Protein AF-A0A932WMF4-F1 (afdb_monomer_lite)

Secondary structure (DSSP, 8-state):
----S----HHHHHHHHHHHHHHHTT--SHHHHHHHHHHHHTTTS--S--EEEE-TT--TT--EEEEETT-SS---TTT-TT-

Foldseek 3Di:
DQAADPPDDVVSVVVLVVVLVVVLVPDPDPVVSVVSNCVSCCSHPPDPWDWDKDCPPHDPPDIDTQDIPPDPDHHDCVVCVVD

Radius of gyration: 15.57 Å; chains: 1; bounding box: 38×26×36 Å

pLDDT: mean 84.51, std 12.96, range [32.97, 96.56]

Structure (mmCIF, N/CA/C/O backbone):
data_AF-A0A932WMF4-F1
#
_entry.id   AF-A0A932WMF4-F1
#
loop_
_atom_site.group_PDB
_atom_site.id
_atom_site.type_symbol
_atom_site.label_atom_id
_atom_site.label_alt_id
_atom_site.label_comp_id
_atom_site.label_asym_id
_atom_site.label_entity_id
_atom_site.label_seq_id
_atom_site.pdbx_PDB_ins_code
_atom_site.Cartn_x
_atom_site.Cartn_y
_atom_site.Cartn_z
_atom_site.occupancy
_atom_site.B_iso_or_equiv
_atom_site.auth_seq_id
_atom_site.auth_comp_id
_atom_site.auth_asym_id
_atom_site.auth_atom_id
_atom_site.pdbx_PDB_model_num
ATOM 1 N N . MET A 1 1 ? -7.443 9.738 17.022 1.00 32.97 1 MET A N 1
ATOM 2 C CA . MET A 1 1 ? -7.681 8.426 17.661 1.00 32.97 1 MET A CA 1
ATOM 3 C C . MET A 1 1 ? -7.701 7.381 16.561 1.00 32.97 1 MET A C 1
ATOM 5 O O . MET A 1 1 ? -8.657 7.337 15.804 1.00 32.97 1 MET A O 1
ATOM 9 N N . SER A 1 2 ? -6.602 6.644 16.388 1.00 36.47 2 SER A N 1
ATOM 10 C CA . SER A 1 2 ? -6.496 5.597 15.367 1.00 36.47 2 SER A CA 1
ATOM 11 C C . SER A 1 2 ? -7.178 4.350 15.919 1.00 36.47 2 SER A C 1
ATOM 13 O O . SER A 1 2 ? -6.662 3.742 16.855 1.00 36.47 2 SER A O 1
ATOM 15 N N . SER A 1 3 ? -8.363 4.014 15.418 1.00 41.06 3 SER A N 1
ATOM 16 C CA . SER A 1 3 ? -9.043 2.780 15.797 1.00 41.06 3 SER A CA 1
ATOM 17 C C . SER A 1 3 ? -8.265 1.594 15.232 1.00 41.06 3 SER A C 1
ATOM 19 O O . SER A 1 3 ? -8.113 1.463 14.018 1.00 41.06 3 SER A O 1
ATOM 21 N N . LEU A 1 4 ? -7.764 0.754 16.139 1.00 47.22 4 LEU A N 1
ATOM 22 C CA . LEU A 1 4 ? -7.421 -0.648 15.893 1.00 47.22 4 LEU A CA 1
ATOM 23 C C . LEU A 1 4 ? -8.563 -1.334 15.109 1.00 47.22 4 LEU A C 1
ATOM 25 O O . LEU A 1 4 ? -9.700 -0.848 15.183 1.00 47.22 4 LEU A O 1
ATOM 29 N N . PRO A 1 5 ? -8.329 -2.466 14.409 1.00 52.88 5 PRO A N 1
ATOM 30 C CA . PRO A 1 5 ? -9.466 -3.273 13.970 1.00 52.88 5 PRO A CA 1
ATOM 31 C C . PRO A 1 5 ? -10.361 -3.525 15.184 1.00 52.88 5 PRO A C 1
ATOM 33 O O . PRO A 1 5 ? -9.815 -3.685 16.286 1.00 52.88 5 PRO A O 1
ATOM 36 N N . PRO A 1 6 ? -11.696 -3.564 15.034 1.00 53.78 6 PRO A N 1
ATOM 37 C CA . PRO A 1 6 ? -12.530 -3.963 16.147 1.00 53.78 6 PRO A CA 1
ATOM 38 C C . PRO A 1 6 ? -11.983 -5.298 16.659 1.00 53.78 6 PRO A C 1
ATOM 40 O O . PRO A 1 6 ? -11.907 -6.282 15.921 1.00 53.78 6 PRO A O 1
ATOM 43 N N . GLN A 1 7 ? -11.609 -5.337 17.939 1.00 56.00 7 GLN A N 1
ATOM 44 C CA . GLN A 1 7 ? -11.491 -6.579 18.710 1.00 56.00 7 GLN A CA 1
ATOM 45 C C . GLN A 1 7 ? -12.897 -7.188 18.923 1.00 56.00 7 GLN A C 1
ATOM 47 O O . GLN A 1 7 ? -13.192 -7.738 19.977 1.00 56.00 7 GLN A O 1
ATOM 52 N N . GLY A 1 8 ? -13.790 -6.980 17.957 1.00 63.88 8 GLY A N 1
ATOM 53 C CA . GLY A 1 8 ? -15.195 -7.314 17.975 1.00 63.88 8 GLY A CA 1
A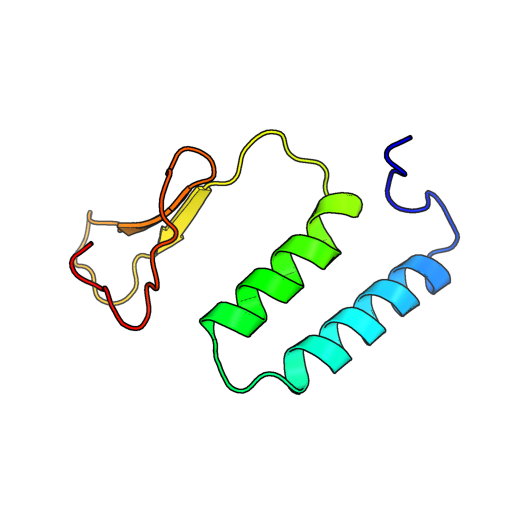TOM 54 C C . GLY A 1 8 ? -15.447 -8.679 17.361 1.00 63.88 8 GLY A C 1
ATOM 55 O O . GLY A 1 8 ? -14.530 -9.364 16.885 1.00 63.88 8 GLY A O 1
ATOM 56 N N . ASP A 1 9 ? -16.719 -9.050 17.420 1.00 83.44 9 ASP A N 1
ATO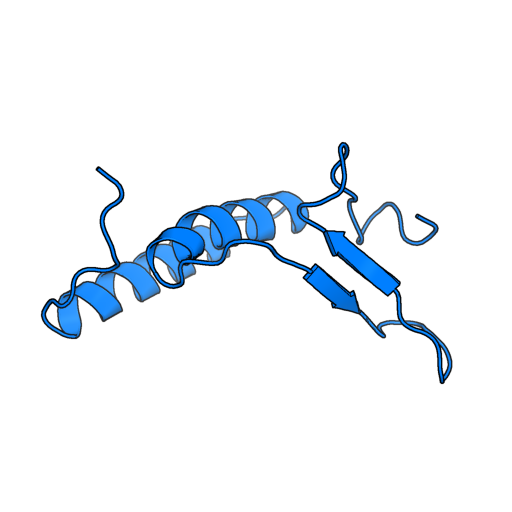M 57 C CA . ASP A 1 9 ? -17.254 -10.334 16.995 1.00 83.44 9 ASP A CA 1
ATOM 58 C C . ASP A 1 9 ? -16.776 -10.686 15.576 1.00 83.44 9 ASP A C 1
ATOM 60 O O . ASP A 1 9 ? -16.612 -9.823 14.705 1.00 83.44 9 ASP A O 1
ATOM 64 N N . TRP A 1 10 ? -16.500 -11.961 15.317 1.00 85.81 10 TRP A N 1
ATOM 65 C CA . TRP A 1 10 ? -15.881 -12.383 14.053 1.00 85.81 10 TRP A CA 1
ATOM 66 C C . TRP A 1 10 ? -16.751 -12.041 12.828 1.00 85.81 10 TRP A C 1
ATOM 68 O O . TRP A 1 10 ? -16.227 -11.898 11.723 1.00 85.81 10 TRP A O 1
ATOM 78 N N . GLN A 1 11 ? -18.054 -11.841 13.031 1.00 90.19 11 GLN A N 1
ATOM 79 C CA . GLN A 1 11 ? -19.051 -11.401 12.062 1.00 90.19 11 GLN A CA 1
ATOM 80 C C . GLN A 1 11 ? -18.766 -9.975 11.586 1.00 90.19 11 GLN A C 1
ATOM 82 O O . GLN A 1 11 ? -18.869 -9.709 10.392 1.00 90.19 11 GLN A O 1
ATOM 87 N N . GLU A 1 12 ? -18.354 -9.069 12.476 1.00 85.19 12 GLU A N 1
ATOM 88 C CA . GLU A 1 12 ? -17.982 -7.698 12.104 1.00 85.19 12 GLU A CA 1
ATOM 89 C C . GLU A 1 12 ? -16.718 -7.710 11.242 1.00 85.19 12 GLU A C 1
ATOM 91 O O . GLU A 1 12 ? -16.651 -7.068 10.193 1.00 85.19 12 GLU A O 1
ATOM 96 N N . ARG A 1 13 ? -15.729 -8.527 11.630 1.00 82.50 13 ARG A N 1
ATOM 97 C CA . ARG A 1 13 ? -14.514 -8.741 10.830 1.00 82.50 13 ARG A CA 1
ATOM 98 C C . ARG A 1 13 ? -14.844 -9.348 9.465 1.00 82.50 13 ARG A C 1
ATOM 100 O O . ARG A 1 13 ? -14.281 -8.917 8.459 1.00 82.50 13 ARG A O 1
ATOM 107 N N . LEU A 1 14 ? -15.761 -10.315 9.411 1.00 88.44 14 LEU A N 1
ATOM 108 C CA . LEU A 1 14 ? -16.217 -10.925 8.164 1.00 88.44 14 LEU A CA 1
ATOM 109 C C . LEU A 1 14 ? -16.941 -9.911 7.271 1.00 88.44 14 LEU A C 1
ATOM 111 O O . LEU A 1 14 ? -16.671 -9.876 6.072 1.00 88.44 14 LEU A O 1
ATOM 115 N N . ALA A 1 15 ? -17.804 -9.063 7.834 1.00 89.56 15 ALA A N 1
ATOM 116 C CA . ALA A 1 15 ? -18.496 -8.014 7.091 1.00 89.56 15 ALA A CA 1
ATOM 117 C C . ALA A 1 15 ? -17.497 -7.057 6.419 1.00 89.56 15 ALA A C 1
ATOM 119 O O . ALA A 1 15 ? -17.588 -6.820 5.213 1.00 89.56 15 ALA A O 1
ATOM 120 N N . VAL A 1 16 ? -16.471 -6.611 7.156 1.00 85.75 16 VAL A N 1
ATOM 121 C CA . VAL A 1 16 ? -15.392 -5.768 6.609 1.00 85.75 16 VAL A CA 1
ATOM 122 C C . VAL A 1 16 ? -14.654 -6.463 5.460 1.00 85.75 16 VAL A C 1
ATOM 124 O O . VAL A 1 16 ? -14.373 -5.836 4.434 1.00 85.75 16 VAL A O 1
ATOM 127 N N . ILE A 1 17 ? -14.351 -7.758 5.597 1.00 85.94 17 ILE A N 1
ATOM 128 C CA . ILE A 1 17 ? -13.689 -8.540 4.542 1.00 85.94 17 ILE A CA 1
ATOM 129 C C . ILE A 1 17 ? -14.583 -8.640 3.299 1.00 85.94 17 ILE A C 1
ATOM 131 O O . ILE A 1 17 ? -14.115 -8.371 2.192 1.00 85.94 17 ILE A O 1
ATOM 135 N N . VAL A 1 18 ? -15.861 -8.991 3.462 1.00 91.94 18 VAL A N 1
ATOM 136 C CA . VAL A 1 18 ? -16.815 -9.148 2.352 1.00 91.94 18 VAL A CA 1
ATOM 137 C C . VAL A 1 18 ? -16.991 -7.839 1.588 1.00 91.94 18 VAL A C 1
ATOM 139 O O . VAL A 1 18 ? -16.913 -7.835 0.358 1.00 91.94 18 VAL A O 1
ATOM 142 N N . ASP A 1 19 ? -17.177 -6.724 2.291 1.00 90.94 19 ASP A N 1
ATOM 143 C CA . ASP A 1 19 ? -17.346 -5.423 1.646 1.00 90.94 19 ASP A CA 1
ATOM 144 C C . ASP A 1 19 ? -16.069 -4.961 0.943 1.00 90.94 19 ASP A C 1
ATOM 146 O O . ASP A 1 19 ? -16.136 -4.418 -0.161 1.00 90.94 19 ASP A O 1
ATOM 150 N N . THR A 1 20 ? -14.900 -5.252 1.519 1.00 87.56 20 THR A N 1
ATOM 151 C CA . THR A 1 20 ? -13.611 -5.008 0.860 1.00 87.56 20 THR A CA 1
ATOM 152 C C . THR A 1 20 ? -13.495 -5.804 -0.442 1.00 87.56 20 THR A C 1
ATOM 154 O O . THR A 1 20 ? -13.139 -5.238 -1.473 1.00 87.56 20 THR A O 1
ATOM 157 N N . MET A 1 21 ? -13.849 -7.093 -0.442 1.00 89.62 21 MET A N 1
ATOM 158 C CA . MET A 1 21 ? -13.780 -7.931 -1.647 1.00 89.62 21 MET A CA 1
ATOM 159 C C . MET A 1 21 ? -14.789 -7.502 -2.722 1.00 89.62 21 MET A C 1
ATOM 161 O O . MET A 1 21 ? -14.457 -7.493 -3.909 1.00 89.62 21 MET A O 1
ATOM 165 N N . ARG A 1 22 ? -16.003 -7.090 -2.328 1.00 91.50 22 ARG A N 1
ATOM 166 C CA . ARG A 1 22 ? -16.999 -6.524 -3.255 1.00 91.50 22 ARG A CA 1
ATOM 167 C C . ARG A 1 22 ? -16.489 -5.256 -3.926 1.00 91.50 22 ARG A C 1
ATOM 169 O O . ARG A 1 22 ? -16.633 -5.121 -5.137 1.00 91.50 22 ARG A O 1
ATOM 176 N N . ASP A 1 23 ? -15.888 -4.350 -3.165 1.00 87.88 23 ASP A N 1
ATOM 177 C CA . ASP A 1 23 ? -15.309 -3.116 -3.697 1.00 87.88 23 ASP A CA 1
ATOM 178 C C . ASP A 1 23 ? -14.173 -3.407 -4.687 1.00 87.88 23 ASP A C 1
ATOM 180 O O . ASP A 1 23 ? -14.210 -2.963 -5.834 1.00 87.88 23 ASP A O 1
ATOM 184 N N . MET A 1 24 ? -13.229 -4.271 -4.296 1.00 87.38 24 MET A N 1
ATOM 185 C CA . MET A 1 24 ? -12.123 -4.698 -5.159 1.00 87.38 24 MET A CA 1
ATOM 186 C C . MET A 1 24 ? -12.602 -5.273 -6.493 1.00 87.38 24 MET A C 1
ATOM 188 O O . MET A 1 24 ? -12.011 -4.976 -7.529 1.00 87.38 24 MET A O 1
ATOM 192 N N . SER A 1 25 ? -13.684 -6.059 -6.479 1.00 89.25 25 SER A N 1
ATOM 193 C CA . SER A 1 25 ? -14.233 -6.691 -7.686 1.00 89.25 25 SER A CA 1
ATOM 194 C C . SER A 1 25 ? -14.784 -5.702 -8.723 1.00 89.25 25 SER A C 1
ATOM 196 O O . SER A 1 25 ? -14.966 -6.075 -9.879 1.00 89.25 25 SER A O 1
ATOM 198 N N . ARG A 1 26 ? -15.041 -4.445 -8.333 1.00 91.19 26 ARG A N 1
ATOM 199 C CA . ARG A 1 26 ? -15.575 -3.396 -9.218 1.00 91.19 26 ARG A CA 1
ATOM 200 C C . ARG A 1 26 ? -14.488 -2.577 -9.907 1.00 91.19 26 ARG A C 1
ATOM 202 O O . ARG A 1 26 ? -14.780 -1.877 -10.874 1.00 91.19 26 ARG A O 1
ATOM 209 N N . HIS A 1 27 ? -13.251 -2.631 -9.422 1.00 90.44 27 HIS A N 1
ATOM 210 C CA . HIS A 1 27 ? -12.154 -1.896 -10.036 1.00 90.44 27 HIS A CA 1
ATOM 211 C C . HIS A 1 27 ? -11.672 -2.577 -11.320 1.00 90.44 27 HIS A C 1
ATOM 213 O O . HIS A 1 27 ? -11.430 -3.780 -11.355 1.00 90.44 27 HIS A O 1
ATOM 219 N N . THR A 1 28 ? -11.452 -1.776 -12.361 1.00 91.06 28 THR A N 1
ATOM 220 C CA . THR A 1 28 ? -10.880 -2.221 -13.643 1.00 91.06 28 THR A CA 1
ATOM 221 C C . THR A 1 28 ? -9.420 -1.800 -13.821 1.00 91.06 28 THR A C 1
ATOM 223 O O . THR A 1 28 ? -8.688 -2.442 -14.571 1.00 91.06 28 THR A O 1
ATOM 226 N N . ASP A 1 29 ? -8.965 -0.763 -13.105 1.00 92.69 29 ASP A N 1
ATOM 227 C CA . ASP A 1 29 ? -7.559 -0.354 -13.067 1.00 92.69 29 ASP A CA 1
ATOM 228 C C . ASP A 1 29 ? -6.815 -1.049 -11.903 1.00 92.69 29 ASP A C 1
ATOM 230 O O . ASP A 1 29 ? -7.155 -0.831 -10.733 1.00 92.69 29 ASP A O 1
ATOM 234 N N . PRO A 1 30 ? -5.776 -1.863 -12.182 1.00 89.00 30 PRO A N 1
ATOM 235 C CA . PRO A 1 30 ? -5.052 -2.601 -11.145 1.00 89.00 30 PRO A CA 1
ATOM 236 C C . PRO A 1 30 ? -4.337 -1.715 -10.115 1.00 89.00 30 PRO A C 1
ATOM 238 O O . PRO A 1 30 ? -4.192 -2.116 -8.958 1.00 89.00 30 PRO A O 1
ATOM 241 N N . GLN A 1 31 ? -3.881 -0.518 -10.506 1.00 89.31 31 GLN A N 1
ATOM 242 C CA . GLN A 1 31 ? -3.193 0.391 -9.586 1.00 89.31 31 GLN A CA 1
ATOM 243 C C . GLN A 1 31 ? -4.185 0.987 -8.587 1.00 89.31 31 GLN A C 1
ATOM 245 O O . GLN A 1 31 ? -3.897 1.001 -7.390 1.00 89.31 31 GLN A O 1
ATOM 250 N N . GLN A 1 32 ? -5.351 1.430 -9.061 1.00 90.31 32 GLN A N 1
ATOM 251 C CA . GLN A 1 32 ? -6.435 1.917 -8.211 1.00 90.31 32 GLN A CA 1
ATOM 252 C C . GLN A 1 32 ? -6.923 0.824 -7.259 1.00 90.31 32 GLN A C 1
ATOM 254 O O . GLN A 1 32 ? -7.012 1.069 -6.058 1.00 90.31 32 GLN A O 1
ATOM 259 N N . MET A 1 33 ? -7.135 -0.396 -7.764 1.00 91.31 33 MET A N 1
ATOM 260 C CA . MET A 1 33 ? -7.576 -1.531 -6.948 1.00 91.31 33 MET A CA 1
ATOM 261 C C . MET A 1 33 ? -6.624 -1.817 -5.775 1.00 91.31 33 MET A C 1
ATOM 263 O O . MET A 1 33 ? -7.060 -1.936 -4.630 1.00 91.31 33 MET A O 1
ATOM 267 N N . VAL A 1 34 ? -5.310 -1.878 -6.023 1.00 87.75 34 VAL A N 1
ATOM 268 C CA . VAL A 1 34 ? -4.325 -2.146 -4.958 1.00 87.75 34 VAL A CA 1
ATOM 269 C C . VAL A 1 34 ? -4.205 -0.989 -3.963 1.00 87.75 34 VAL A C 1
ATOM 271 O O . VAL A 1 34 ? -3.954 -1.232 -2.779 1.00 87.75 34 VAL A O 1
ATOM 274 N N . ARG A 1 35 ? -4.379 0.261 -4.410 1.00 86.75 35 ARG A N 1
ATOM 275 C CA . ARG A 1 35 ? -4.412 1.423 -3.508 1.00 86.75 35 ARG A CA 1
ATOM 276 C C . ARG A 1 35 ? -5.606 1.349 -2.560 1.00 86.75 35 ARG A C 1
ATOM 278 O O . ARG A 1 35 ? -5.388 1.352 -1.350 1.00 86.75 35 ARG A O 1
ATOM 285 N N . ALA A 1 36 ? -6.810 1.156 -3.101 1.00 87.50 36 ALA A N 1
ATOM 286 C CA . ALA A 1 36 ? -8.038 1.022 -2.318 1.00 87.50 36 ALA A CA 1
ATOM 287 C C . ALA A 1 36 ? -7.957 -0.141 -1.311 1.00 87.50 36 ALA A C 1
ATOM 289 O O . ALA A 1 36 ? -8.300 0.010 -0.139 1.00 87.50 36 ALA A O 1
ATOM 290 N N . TYR A 1 37 ? -7.411 -1.289 -1.728 1.00 86.81 37 TYR A N 1
ATOM 291 C CA . TYR A 1 37 ? -7.159 -2.412 -0.822 1.00 86.81 37 TYR A CA 1
ATOM 292 C C . TYR A 1 37 ? -6.202 -2.041 0.321 1.00 86.81 37 TYR A C 1
ATOM 294 O O . TYR A 1 37 ? -6.474 -2.333 1.484 1.00 86.81 37 TYR A O 1
ATOM 302 N N . GLY A 1 38 ? -5.082 -1.379 0.010 1.00 84.62 38 GLY A N 1
ATOM 303 C CA . GLY A 1 38 ? -4.102 -0.963 1.014 1.00 84.62 38 GLY A CA 1
ATOM 304 C C . GLY A 1 38 ? -4.695 -0.025 2.067 1.00 84.62 38 GLY A C 1
ATOM 305 O O . GLY A 1 38 ? -4.448 -0.214 3.257 1.00 84.62 38 GLY A O 1
ATOM 306 N N . GLU A 1 39 ? -5.507 0.941 1.643 1.00 84.50 39 GLU A N 1
ATOM 307 C CA . GLU A 1 39 ? -6.196 1.878 2.538 1.00 84.50 39 GLU A CA 1
ATOM 308 C C . GLU A 1 39 ? -7.168 1.160 3.486 1.00 84.50 39 GLU A C 1
ATOM 310 O O . GLU A 1 39 ? -7.165 1.437 4.683 1.00 84.50 39 GLU A O 1
ATOM 315 N N . ARG A 1 40 ? -7.932 0.177 2.990 1.00 83.31 40 ARG A N 1
ATOM 316 C CA . ARG A 1 40 ? -8.901 -0.594 3.794 1.00 83.31 40 ARG A CA 1
ATOM 317 C C . ARG A 1 40 ? -8.254 -1.587 4.764 1.00 83.31 40 ARG A C 1
ATOM 319 O O . ARG A 1 40 ? -8.793 -1.837 5.838 1.00 83.31 40 ARG A O 1
ATOM 326 N N . ILE A 1 41 ? -7.108 -2.161 4.401 1.00 81.19 41 ILE A N 1
ATOM 327 C CA . ILE A 1 41 ? -6.411 -3.173 5.214 1.00 81.19 41 ILE A CA 1
ATOM 328 C C . ILE A 1 41 ? -5.493 -2.556 6.268 1.00 81.19 41 ILE A C 1
ATOM 330 O O . ILE A 1 41 ? -5.262 -3.176 7.305 1.00 81.19 41 ILE A O 1
ATOM 334 N N . THR A 1 42 ? -4.983 -1.343 6.048 1.00 82.56 42 THR A N 1
ATOM 335 C CA . THR A 1 42 ? -4.060 -0.679 6.987 1.00 82.56 42 THR A CA 1
ATOM 336 C C . THR A 1 42 ? -4.627 -0.556 8.410 1.00 82.56 42 THR A C 1
ATOM 338 O O . THR A 1 42 ? -3.896 -0.882 9.346 1.00 82.56 42 THR A O 1
ATOM 341 N N . PRO A 1 43 ? -5.907 -0.182 8.619 1.00 79.56 43 PRO A N 1
ATOM 342 C CA . PRO A 1 43 ? -6.510 -0.191 9.949 1.00 79.56 43 PRO A CA 1
ATOM 343 C C . PRO A 1 43 ? -6.568 -1.584 10.574 1.00 79.56 43 PRO A C 1
ATOM 345 O O . PRO A 1 43 ? -6.483 -1.687 11.789 1.00 79.56 43 PRO A O 1
ATOM 348 N N . LEU A 1 44 ? -6.694 -2.647 9.767 1.00 77.19 44 LEU A N 1
ATOM 349 C CA . LEU A 1 44 ? -6.771 -4.029 10.251 1.00 77.19 44 LEU A CA 1
ATOM 350 C C . LEU A 1 44 ? -5.407 -4.609 10.629 1.00 77.19 44 LEU A C 1
ATOM 352 O O . LEU A 1 44 ? -5.316 -5.441 11.528 1.00 77.19 44 LEU A O 1
ATOM 356 N N . PHE A 1 45 ? -4.353 -4.167 9.948 1.00 78.56 45 PHE A N 1
ATOM 357 C CA . PHE A 1 45 ? -2.980 -4.603 10.181 1.00 78.56 45 PHE A CA 1
ATOM 358 C C . PHE A 1 45 ? -2.063 -3.380 10.255 1.00 78.56 45 PHE A C 1
ATOM 360 O O . PHE A 1 45 ? -1.410 -3.034 9.259 1.00 78.56 45 PHE A O 1
ATOM 367 N N . PRO A 1 46 ? -2.007 -2.710 11.421 1.00 79.06 46 PRO A N 1
ATOM 368 C CA . PRO A 1 46 ? -1.178 -1.530 11.600 1.00 79.06 46 PRO A CA 1
ATOM 369 C C . PRO A 1 46 ? 0.293 -1.868 11.350 1.00 79.06 46 PRO A C 1
ATOM 371 O O . PRO A 1 46 ? 0.846 -2.785 11.955 1.00 79.06 46 PRO A O 1
ATOM 374 N N . HIS A 1 47 ? 0.937 -1.121 10.459 1.00 83.06 47 HIS A N 1
ATOM 375 C CA . HIS A 1 47 ? 2.350 -1.283 10.138 1.00 83.06 47 HIS A CA 1
ATOM 376 C C . HIS A 1 47 ? 3.015 0.086 9.985 1.00 83.06 47 HIS A C 1
ATOM 378 O O . HIS A 1 47 ? 2.426 1.019 9.447 1.00 83.06 47 HIS A O 1
ATOM 384 N N . ALA A 1 48 ? 4.262 0.212 10.446 1.00 86.19 48 ALA A N 1
ATOM 385 C CA . ALA A 1 48 ? 5.006 1.469 10.347 1.00 86.19 48 ALA A CA 1
ATOM 386 C C . A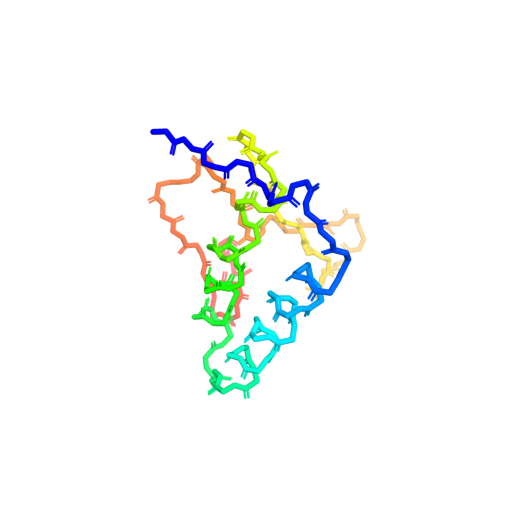LA A 1 48 ? 5.487 1.758 8.913 1.00 86.19 48 ALA A C 1
ATOM 388 O O . ALA A 1 48 ? 5.581 2.913 8.494 1.00 86.19 48 ALA A O 1
ATOM 389 N N . ARG A 1 49 ? 5.831 0.702 8.165 1.00 88.31 49 ARG A N 1
ATOM 390 C CA . ARG A 1 49 ? 6.378 0.760 6.804 1.00 88.31 49 ARG A CA 1
ATOM 391 C C . ARG A 1 49 ? 5.884 -0.429 5.986 1.00 88.31 49 ARG A C 1
ATOM 393 O O . ARG A 1 49 ? 5.592 -1.484 6.543 1.00 88.31 49 ARG A O 1
ATOM 400 N N . ARG A 1 50 ? 5.818 -0.257 4.664 1.00 87.94 50 ARG A N 1
ATOM 401 C CA . ARG A 1 50 ? 5.400 -1.288 3.705 1.00 87.94 50 ARG A CA 1
ATOM 402 C C . ARG A 1 50 ? 6.398 -1.374 2.560 1.00 87.94 50 ARG A C 1
ATOM 404 O O . ARG A 1 50 ? 6.738 -0.355 1.964 1.00 87.94 50 ARG A O 1
ATOM 411 N N . LEU A 1 51 ? 6.793 -2.602 2.236 1.00 91.94 51 LEU A N 1
ATOM 412 C CA . LEU A 1 51 ? 7.620 -2.955 1.086 1.00 91.94 51 LEU A CA 1
ATOM 413 C C . LEU A 1 51 ? 6.922 -4.082 0.319 1.00 91.94 51 LEU A C 1
ATOM 415 O O . LEU A 1 51 ? 6.481 -5.059 0.920 1.00 91.94 51 LEU A O 1
ATOM 419 N N . SER A 1 52 ? 6.800 -3.952 -0.999 1.00 90.75 52 SER A N 1
ATOM 420 C CA . SER A 1 52 ? 6.256 -5.010 -1.860 1.00 90.75 52 SER A CA 1
ATOM 421 C C . SER A 1 52 ? 7.287 -5.419 -2.899 1.00 90.75 52 SER A C 1
ATOM 423 O O . SER A 1 52 ? 7.904 -4.557 -3.523 1.00 90.75 52 SER A O 1
ATOM 425 N N . LEU A 1 53 ? 7.453 -6.727 -3.091 1.00 93.31 53 LEU A N 1
ATOM 426 C CA . LEU A 1 53 ? 8.451 -7.315 -3.981 1.00 93.31 53 LEU A CA 1
ATOM 427 C C . LEU A 1 53 ? 7.773 -8.178 -5.048 1.00 93.31 53 LEU A C 1
ATOM 429 O O . LEU A 1 53 ? 6.767 -8.835 -4.786 1.00 93.31 53 LEU A O 1
ATOM 433 N N . SER A 1 54 ? 8.357 -8.217 -6.241 1.00 90.75 54 SER A N 1
ATOM 434 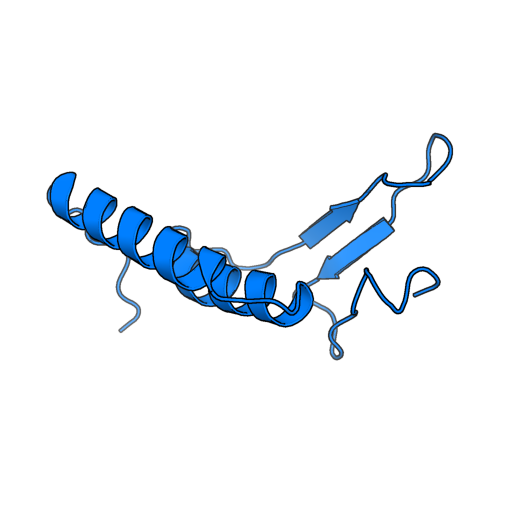C CA . SER A 1 54 ? 7.932 -9.076 -7.341 1.00 90.75 54 SER A CA 1
ATOM 435 C C . SER A 1 54 ? 9.129 -9.776 -7.972 1.00 90.75 54 SER A C 1
ATOM 437 O O . SER A 1 54 ? 10.174 -9.168 -8.188 1.00 90.75 54 SER A O 1
ATOM 439 N N . ARG A 1 55 ? 8.941 -11.050 -8.325 1.00 94.50 55 ARG A N 1
ATOM 440 C CA . ARG A 1 55 ? 9.850 -11.833 -9.183 1.00 94.50 55 ARG A CA 1
ATOM 441 C C . ARG A 1 55 ? 9.262 -12.091 -10.573 1.00 94.50 55 ARG A C 1
ATOM 443 O O . ARG A 1 55 ? 9.786 -12.882 -11.345 1.00 94.50 55 ARG A O 1
ATOM 450 N N . ARG A 1 56 ? 8.115 -11.479 -10.890 1.00 90.06 56 ARG A N 1
ATOM 451 C CA . ARG A 1 56 ? 7.409 -11.731 -12.150 1.00 90.06 56 ARG A CA 1
ATOM 452 C C . ARG A 1 56 ? 8.240 -11.218 -13.327 1.00 90.06 56 ARG A C 1
ATOM 454 O O . ARG A 1 56 ? 8.470 -10.013 -13.419 1.00 90.06 56 ARG A O 1
ATOM 461 N N . GLY A 1 57 ? 8.606 -12.124 -14.233 1.00 90.12 57 GLY A N 1
ATOM 462 C CA . GLY A 1 57 ? 9.379 -11.803 -15.435 1.00 90.12 57 GLY A CA 1
ATOM 463 C C . GLY A 1 57 ? 10.817 -11.369 -15.141 1.00 90.12 57 GLY A C 1
ATOM 464 O O . GLY A 1 57 ? 11.311 -10.478 -15.821 1.00 90.12 57 GLY A O 1
ATOM 465 N N . LEU A 1 58 ? 11.437 -11.925 -14.096 1.00 92.62 58 LEU A N 1
ATOM 466 C CA . LEU A 1 58 ? 12.834 -11.688 -13.732 1.00 92.62 58 LEU A CA 1
ATOM 467 C C . LEU A 1 58 ? 13.576 -13.020 -13.637 1.00 92.62 58 LEU A C 1
ATOM 469 O O . LEU A 1 58 ? 13.016 -13.993 -13.123 1.00 92.62 58 LEU A O 1
ATOM 473 N N . ASP A 1 59 ? 14.828 -13.036 -14.087 1.00 96.56 59 ASP A N 1
ATOM 474 C CA . ASP A 1 59 ? 15.709 -14.191 -13.942 1.00 96.56 59 ASP A CA 1
ATOM 475 C C . ASP A 1 59 ? 16.247 -14.282 -12.515 1.00 96.56 59 ASP A C 1
ATOM 477 O O . ASP A 1 59 ? 16.410 -13.285 -11.810 1.00 96.56 59 ASP A O 1
ATOM 481 N N . ILE A 1 60 ? 16.543 -15.496 -12.066 1.00 93.56 60 ILE A N 1
ATOM 482 C CA . ILE A 1 60 ? 17.188 -15.711 -10.769 1.00 93.56 60 ILE A CA 1
ATOM 483 C C . ILE A 1 60 ? 18.592 -15.070 -10.809 1.00 93.56 60 ILE A C 1
ATOM 485 O O . ILE A 1 60 ? 19.297 -15.263 -11.798 1.00 93.56 60 ILE A O 1
ATOM 489 N N . PRO A 1 61 ? 19.036 -14.334 -9.763 1.00 95.25 61 PRO A N 1
ATOM 490 C CA . PRO A 1 61 ? 18.424 -14.149 -8.436 1.00 95.25 61 PRO A CA 1
ATOM 491 C C . PRO A 1 61 ? 17.634 -12.835 -8.267 1.00 95.25 61 PRO A C 1
ATOM 493 O O . PRO A 1 61 ? 17.441 -12.359 -7.147 1.00 95.25 61 PRO A O 1
ATOM 496 N N . GLN A 1 62 ? 17.206 -12.208 -9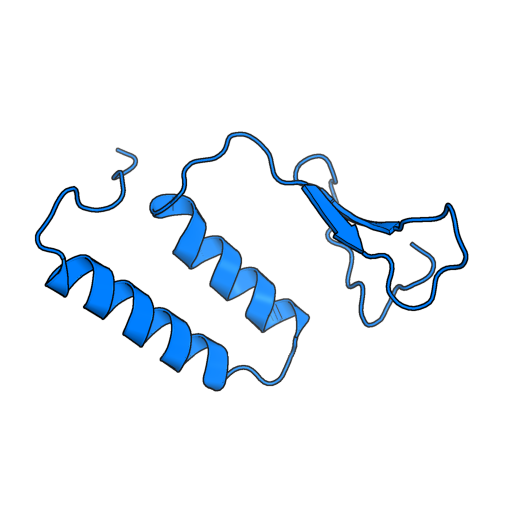.358 1.00 95.62 62 GLN A N 1
ATOM 497 C CA . GLN A 1 62 ? 16.684 -10.848 -9.344 1.00 95.62 62 GLN A CA 1
ATOM 498 C C . GLN A 1 62 ? 15.272 -10.751 -8.747 1.00 95.62 62 GLN A C 1
ATOM 500 O O . GLN A 1 62 ? 14.417 -11.630 -8.885 1.00 95.62 62 GLN A O 1
ATOM 505 N N . TYR A 1 63 ? 15.010 -9.613 -8.110 1.00 94.56 63 TYR A N 1
ATOM 506 C CA . TYR A 1 63 ? 13.689 -9.191 -7.661 1.00 94.56 63 TYR A CA 1
ATOM 507 C C . TYR A 1 63 ? 13.529 -7.690 -7.901 1.00 94.56 63 TYR A C 1
ATOM 509 O O . TYR A 1 63 ? 14.502 -6.941 -7.933 1.00 94.56 63 TYR A O 1
ATOM 517 N N . ARG A 1 64 ? 12.283 -7.245 -8.052 1.00 92.69 64 ARG A N 1
ATOM 518 C CA . ARG A 1 64 ? 11.927 -5.832 -8.192 1.00 92.69 64 ARG A CA 1
ATOM 519 C C . ARG A 1 64 ? 11.099 -5.403 -6.995 1.00 92.69 64 ARG A C 1
ATOM 521 O O . ARG A 1 64 ? 10.102 -6.050 -6.671 1.00 92.69 64 ARG A O 1
ATOM 528 N N . ILE A 1 65 ? 11.487 -4.301 -6.364 1.00 93.25 65 ILE A N 1
ATOM 529 C CA . ILE A 1 65 ? 10.623 -3.608 -5.409 1.00 93.25 65 ILE A CA 1
ATOM 530 C C . ILE A 1 65 ? 9.542 -2.910 -6.230 1.00 93.25 65 ILE A C 1
ATOM 532 O O . ILE A 1 65 ? 9.856 -2.130 -7.115 1.00 93.25 65 ILE A O 1
ATOM 536 N N . THR A 1 66 ? 8.272 -3.208 -5.979 1.00 91.75 66 THR A N 1
ATOM 537 C CA . THR A 1 66 ? 7.153 -2.597 -6.715 1.00 91.75 66 THR A CA 1
ATOM 538 C C . THR A 1 66 ? 6.473 -1.485 -5.932 1.00 91.75 66 THR A C 1
ATOM 540 O O . THR A 1 66 ? 5.695 -0.736 -6.513 1.00 91.75 66 THR A O 1
ATOM 543 N N . ARG A 1 67 ? 6.699 -1.417 -4.612 1.00 90.50 67 ARG A N 1
ATOM 544 C CA . ARG A 1 67 ? 6.180 -0.376 -3.712 1.00 90.50 67 ARG A CA 1
ATOM 545 C C . ARG A 1 67 ? 7.098 -0.220 -2.507 1.00 90.50 67 ARG A C 1
ATOM 547 O O . ARG A 1 67 ? 7.528 -1.230 -1.949 1.00 90.50 67 ARG A O 1
ATOM 554 N N . SER A 1 68 ? 7.283 1.013 -2.050 1.00 91.56 68 SER A N 1
ATOM 555 C CA . SER A 1 68 ? 7.868 1.320 -0.746 1.00 91.56 68 SER A CA 1
ATOM 556 C C . SER A 1 68 ? 7.213 2.558 -0.145 1.00 91.56 68 SER A C 1
ATOM 558 O O . SER A 1 68 ? 7.059 3.568 -0.821 1.00 91.56 68 SER A O 1
ATOM 560 N N . THR A 1 69 ? 6.899 2.526 1.150 1.00 89.62 69 THR A N 1
ATOM 561 C CA . THR A 1 69 ? 6.491 3.732 1.903 1.00 89.62 69 THR A CA 1
ATOM 562 C C . THR A 1 69 ? 7.611 4.762 2.065 1.00 89.62 69 THR A C 1
ATOM 564 O O . THR A 1 69 ? 7.376 5.825 2.626 1.00 89.62 69 THR A O 1
ATOM 567 N N . THR A 1 70 ? 8.840 4.438 1.651 1.00 92.44 70 THR A N 1
ATOM 568 C CA . THR A 1 70 ? 9.982 5.365 1.673 1.00 92.44 70 THR A CA 1
ATOM 569 C C . THR A 1 70 ? 10.133 6.158 0.375 1.00 92.44 70 THR A C 1
ATOM 571 O O . THR A 1 70 ? 11.016 7.004 0.295 1.00 92.44 70 THR A O 1
ATOM 574 N N . TRP A 1 71 ? 9.340 5.858 -0.656 1.00 91.81 71 TRP A N 1
ATOM 575 C CA . TRP A 1 71 ? 9.380 6.583 -1.923 1.00 91.81 71 TRP A CA 1
ATOM 576 C C . TRP A 1 71 ? 8.518 7.842 -1.860 1.00 91.81 71 TRP A C 1
ATOM 578 O O . TRP A 1 71 ? 7.477 7.861 -1.206 1.00 91.81 71 TRP A O 1
ATOM 588 N N . THR A 1 72 ? 8.955 8.889 -2.556 1.00 91.06 72 THR A N 1
ATOM 589 C CA . THR A 1 72 ? 8.194 10.135 -2.733 1.00 91.06 72 THR A CA 1
ATOM 590 C C . THR A 1 72 ? 7.149 10.016 -3.838 1.00 91.06 72 THR A C 1
ATOM 592 O O . THR A 1 72 ? 6.119 10.680 -3.786 1.00 91.06 72 THR A O 1
ATOM 595 N N . GLU A 1 73 ? 7.404 9.152 -4.821 1.00 89.62 73 GLU A N 1
ATOM 596 C CA . GLU A 1 73 ? 6.518 8.870 -5.944 1.00 89.62 73 GLU A CA 1
ATOM 597 C C . GLU A 1 73 ? 6.092 7.405 -5.945 1.00 89.62 73 GLU A C 1
ATOM 599 O O . GLU A 1 73 ? 6.854 6.497 -5.607 1.00 89.62 73 GLU A O 1
ATOM 604 N N . ASP A 1 74 ? 4.858 7.180 -6.373 1.00 85.31 74 ASP A N 1
ATOM 605 C CA . ASP A 1 74 ? 4.276 5.852 -6.456 1.00 85.31 74 ASP A CA 1
ATOM 606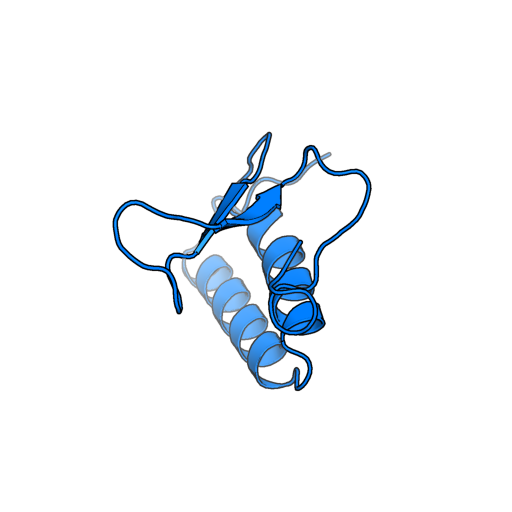 C C . ASP A 1 74 ? 4.538 5.262 -7.850 1.00 85.31 74 ASP A C 1
ATOM 608 O O . ASP A 1 74 ? 4.112 5.830 -8.854 1.00 85.31 74 ASP A O 1
ATOM 612 N N . VAL A 1 75 ? 5.183 4.097 -7.916 1.00 88.94 75 VAL A N 1
ATOM 613 C CA . VAL A 1 75 ? 5.413 3.379 -9.180 1.00 88.94 75 VAL A CA 1
ATOM 614 C C . VAL A 1 75 ? 4.160 2.588 -9.567 1.00 88.94 75 VAL A C 1
ATOM 616 O O . VAL A 1 75 ? 3.507 1.953 -8.726 1.00 88.94 75 VAL A O 1
ATOM 619 N N . ASN A 1 76 ? 3.812 2.594 -10.853 1.00 90.06 76 ASN A N 1
ATOM 620 C CA . ASN A 1 76 ? 2.836 1.682 -11.434 1.00 90.06 76 ASN A CA 1
ATOM 621 C C . ASN A 1 76 ? 3.562 0.467 -12.038 1.00 90.06 76 ASN A C 1
ATOM 623 O O . ASN A 1 76 ? 3.994 0.522 -13.189 1.00 90.06 76 ASN A O 1
ATOM 627 N N . PRO A 1 77 ? 3.659 -0.676 -11.335 1.00 88.62 77 PRO A N 1
ATOM 628 C CA . PRO A 1 77 ? 4.462 -1.814 -11.791 1.00 88.62 77 PRO A CA 1
ATOM 629 C C . PRO A 1 77 ? 3.910 -2.498 -13.051 1.00 88.62 77 PRO A C 1
ATOM 631 O O . PRO A 1 77 ? 4.602 -3.310 -13.667 1.00 88.62 77 PRO A O 1
ATOM 634 N N . TRP A 1 78 ? 2.669 -2.195 -13.446 1.00 87.06 78 TRP A N 1
ATOM 635 C CA . TRP A 1 78 ? 2.084 -2.698 -14.688 1.00 87.06 78 TRP A CA 1
ATOM 636 C C . TRP A 1 78 ? 2.503 -1.874 -15.909 1.00 87.06 78 TRP A C 1
ATOM 638 O O . TRP A 1 78 ? 2.611 -2.443 -16.995 1.00 87.06 78 TRP A O 1
ATOM 648 N N . LYS A 1 79 ? 2.772 -0.573 -15.734 1.00 90.38 79 LYS A N 1
ATOM 649 C CA . LYS A 1 79 ? 3.162 0.356 -16.812 1.00 90.38 79 LYS A CA 1
ATOM 650 C C . LYS A 1 79 ? 4.662 0.684 -16.808 1.00 90.38 79 LYS A C 1
ATOM 652 O O . LYS A 1 79 ? 5.259 0.831 -17.866 1.00 90.38 79 LYS A O 1
ATOM 657 N N . GLU A 1 80 ? 5.290 0.724 -15.638 1.00 89.12 80 GLU A N 1
ATOM 658 C CA . GLU A 1 80 ? 6.652 1.224 -15.406 1.00 89.12 80 GLU A CA 1
ATOM 659 C C . GLU A 1 80 ? 7.606 0.103 -14.963 1.00 89.12 80 GLU A C 1
ATOM 661 O O . GLU A 1 80 ? 8.292 0.199 -13.954 1.00 89.12 80 GLU A O 1
ATOM 666 N N . LYS A 1 81 ? 7.669 -1.001 -15.714 1.00 83.94 81 LYS A N 1
ATOM 667 C CA . LYS A 1 81 ? 8.477 -2.185 -15.340 1.00 83.94 81 LYS A CA 1
ATOM 668 C C . LYS A 1 81 ? 9.991 -1.929 -15.238 1.00 83.94 81 LYS A C 1
ATOM 670 O O . LYS A 1 81 ? 10.713 -2.787 -14.741 1.00 83.94 81 LYS A O 1
ATOM 675 N N . HIS A 1 82 ? 10.481 -0.819 -15.776 1.00 81.75 82 HIS A N 1
ATOM 676 C CA . HIS A 1 82 ? 11.900 -0.457 -15.778 1.00 81.75 82 HIS A CA 1
ATOM 677 C C . HIS A 1 82 ? 12.289 0.454 -14.604 1.00 81.75 82 HIS A C 1
ATOM 679 O O . HIS A 1 82 ? 13.473 0.738 -14.448 1.00 81.75 82 HIS A O 1
ATOM 685 N N . ARG A 1 83 ? 11.307 0.920 -13.822 1.00 78.25 83 ARG A N 1
ATOM 686 C CA . ARG A 1 83 ? 11.525 1.676 -12.588 1.00 78.25 83 ARG A CA 1
ATOM 687 C C . ARG A 1 83 ? 11.562 0.747 -11.375 1.00 78.25 83 ARG A C 1
ATOM 689 O O . ARG A 1 83 ? 11.033 -0.392 -11.465 1.00 78.25 83 ARG A O 1
#

Sequence (83 aa):
MSSLPPQGDWQERLAVIVDTMRDMSRHTDPQQMVRAYGERITPLFPHARRLSLSRRGLDIPQYRITRSTTWTEDVNPWKEKHR